Protein AF-A0A9D1I629-F1 (afdb_monomer)

Mean predicted aligned error: 5.22 Å

Solvent-accessible surface area (backbone atoms only — not comparable to full-atom values): 6089 Å² total; per-residue (Å²): 49,34,41,31,31,28,88,88,69,49,75,45,79,46,77,69,45,29,63,44,101,93,32,84,40,78,55,72,66,55,52,50,51,52,40,50,75,73,45,35,76,47,73,48,82,52,70,42,62,41,61,38,74,47,74,47,74,46,96,89,40,104,57,72,39,71,78,50,62,51,57,35,96,88,50,72,58,91,70,95,77,84,87,87,86,75,56,74,83,66,54,61,70,79,79,114

Secondary structure (DSSP, 8-state):
-EEEEETTS-EEEE----SBTTB----HHHHHHHHHHTTEEEEEE---GGG---EE--SS-SSPEE-SPP--TT-PPPPS-------HHHHGGG--

pLDDT: mean 88.45, std 12.34, range [40.62, 98.62]

Foldseek 3Di:
DKWFAAPVGDIDDDFDADPDPVHNHDDVVRVVVVCVVVHGPDMDDDDDALQRWDWDDDPVDPDIDTPYDGRDPVHHDDDPDDDDDDDPVVVVVVVD

Organism: NCBI:txid2840963

InterPro domains:
  IPR018711 Phosphodiester glycosidase [PF09992] (1-85)

Sequence (96 aa):
TAIGQRADGAFLILTIDGRQPSSMGATYEDLIEIMMNYGAVNAANLDGGSSTYMVQNSETENNPQIITQCASLYGPRKMATSILVGRVDQINTQYE

Radius of gyration: 14.94 Å; Cα contacts (8 Å, |Δi|>4): 136; chains: 1; bounding box: 32×34×34 Å

Structure (mmCIF, N/CA/C/O backbone):
data_AF-A0A9D1I629-F1
#
_entry.id   AF-A0A9D1I629-F1
#
loop_
_atom_site.group_PDB
_atom_site.id
_atom_site.type_symbol
_atom_site.label_atom_id
_atom_site.label_alt_id
_atom_site.label_comp_id
_atom_site.label_asym_id
_atom_site.label_entity_id
_atom_site.label_seq_id
_atom_site.pdbx_PDB_ins_code
_atom_site.Cartn_x
_atom_site.Cartn_y
_atom_site.Cartn_z
_atom_site.occupancy
_atom_site.B_iso_or_equiv
_atom_site.auth_seq_id
_atom_site.auth_comp_id
_atom_site.auth_asym_id
_atom_site.auth_atom_id
_atom_site.pdbx_PDB_model_num
ATOM 1 N N . THR A 1 1 ? -0.560 3.290 -5.837 1.00 95.44 1 THR A N 1
ATOM 2 C CA . THR A 1 1 ? -1.035 3.235 -4.440 1.00 95.44 1 THR A CA 1
ATOM 3 C C . THR A 1 1 ? -2.528 3.011 -4.422 1.00 95.44 1 THR A C 1
ATOM 5 O O . THR A 1 1 ? -3.195 3.519 -5.311 1.00 95.44 1 THR A O 1
ATOM 8 N N . ALA A 1 2 ? -3.068 2.304 -3.436 1.00 97.69 2 ALA A N 1
ATOM 9 C CA . ALA A 1 2 ? -4.509 2.135 -3.265 1.00 97.69 2 ALA A CA 1
ATOM 10 C C . ALA A 1 2 ? -4.906 2.185 -1.784 1.00 97.69 2 ALA A C 1
ATOM 12 O O . ALA A 1 2 ? -4.091 1.907 -0.903 1.00 97.69 2 ALA A O 1
ATOM 13 N N . ILE A 1 3 ? -6.162 2.544 -1.532 1.00 98.38 3 ILE A N 1
ATOM 14 C CA . ILE A 1 3 ? -6.790 2.530 -0.209 1.00 98.38 3 ILE A CA 1
ATOM 15 C C . ILE A 1 3 ? -8.050 1.669 -0.261 1.00 98.38 3 ILE A C 1
ATOM 17 O O . ILE A 1 3 ? -8.777 1.692 -1.253 1.00 98.38 3 ILE A O 1
ATOM 21 N N . GLY A 1 4 ? -8.310 0.912 0.798 1.00 98.25 4 GLY A N 1
ATOM 22 C CA . GLY A 1 4 ? -9.514 0.103 0.943 1.00 98.25 4 GLY A CA 1
ATOM 23 C C . GLY A 1 4 ? -10.041 0.094 2.368 1.00 98.25 4 GLY A C 1
ATOM 24 O O . GLY A 1 4 ? -9.372 0.546 3.296 1.00 98.25 4 GLY A O 1
ATOM 25 N N . GLN A 1 5 ? -11.252 -0.426 2.537 1.00 98.62 5 GLN A N 1
ATOM 26 C CA . GLN A 1 5 ? -11.876 -0.624 3.840 1.00 98.62 5 GLN A CA 1
ATOM 27 C C . GLN A 1 5 ? -12.487 -2.020 3.915 1.00 98.62 5 GLN A C 1
ATOM 29 O O . GLN A 1 5 ? -13.176 -2.449 2.988 1.00 98.62 5 GLN A O 1
ATOM 34 N N . ARG A 1 6 ? -12.235 -2.721 5.019 1.00 98.62 6 ARG A N 1
ATOM 35 C CA . ARG A 1 6 ? -12.835 -4.018 5.352 1.00 98.62 6 ARG A CA 1
ATOM 36 C C . ARG A 1 6 ? -14.182 -3.831 6.053 1.00 98.62 6 ARG A C 1
ATOM 38 O O . ARG A 1 6 ? -14.468 -2.774 6.608 1.00 98.62 6 ARG A O 1
ATOM 45 N N . ALA A 1 7 ? -15.003 -4.882 6.067 1.00 98.50 7 ALA A N 1
ATOM 46 C CA . ALA A 1 7 ? -16.318 -4.861 6.720 1.00 98.50 7 ALA A CA 1
ATOM 47 C C . ALA A 1 7 ? -16.256 -4.605 8.241 1.00 98.50 7 ALA A C 1
ATOM 49 O O . ALA A 1 7 ? -17.207 -4.081 8.811 1.00 98.50 7 ALA A O 1
ATOM 50 N N . ASP A 1 8 ? -15.138 -4.947 8.892 1.00 98.19 8 ASP A N 1
ATOM 51 C CA . ASP A 1 8 ? -14.887 -4.676 10.315 1.00 98.19 8 ASP A CA 1
ATOM 52 C C . ASP A 1 8 ? -14.435 -3.228 10.592 1.00 98.19 8 ASP A C 1
ATOM 54 O O . ASP A 1 8 ? -14.151 -2.872 11.733 1.00 98.19 8 ASP A O 1
ATOM 58 N N . GLY A 1 9 ? -14.376 -2.387 9.555 1.00 97.25 9 GLY A N 1
ATOM 59 C CA . GLY A 1 9 ? -13.988 -0.983 9.640 1.00 97.25 9 GLY A CA 1
ATOM 60 C C . GLY A 1 9 ? -12.488 -0.729 9.487 1.00 97.25 9 GLY A C 1
ATOM 61 O O . GLY A 1 9 ? -12.096 0.436 9.399 1.00 97.25 9 GLY A 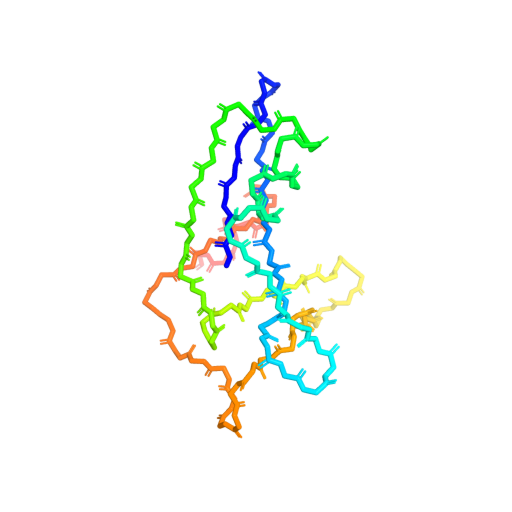O 1
ATOM 62 N N . ALA A 1 10 ? -11.648 -1.770 9.406 1.00 97.50 10 ALA A N 1
ATOM 63 C CA . ALA A 1 10 ? -10.212 -1.600 9.211 1.00 97.50 10 ALA A CA 1
ATOM 64 C C . ALA A 1 10 ? -9.899 -0.984 7.838 1.00 97.50 10 ALA A C 1
ATOM 66 O O . ALA A 1 10 ? -10.448 -1.398 6.814 1.00 97.50 10 ALA A O 1
ATOM 67 N N . PHE A 1 11 ? -8.974 -0.025 7.812 1.00 97.56 11 PHE A N 1
ATOM 68 C CA . PHE A 1 11 ? -8.435 0.525 6.572 1.00 97.56 11 PHE A CA 1
ATOM 69 C C . PHE A 1 11 ? -7.267 -0.320 6.064 1.00 97.56 11 PHE A C 1
ATOM 71 O O . PHE A 1 11 ? -6.420 -0.771 6.832 1.00 97.56 11 PHE A O 1
ATOM 78 N N . LEU A 1 12 ? -7.211 -0.487 4.748 1.00 98.06 12 LEU A N 1
ATOM 79 C CA . LEU A 1 12 ? -6.102 -1.081 4.017 1.00 98.06 12 LEU A CA 1
ATOM 80 C C . LEU A 1 12 ? -5.396 0.030 3.242 1.00 98.06 12 LEU A C 1
ATOM 82 O O . LEU A 1 12 ? -6.046 0.784 2.519 1.00 98.06 12 LEU A O 1
ATOM 86 N N . ILE A 1 13 ? -4.074 0.121 3.366 1.00 97.31 13 ILE A N 1
ATOM 87 C CA . ILE A 1 13 ? -3.240 1.002 2.542 1.00 97.31 13 ILE A CA 1
ATOM 88 C C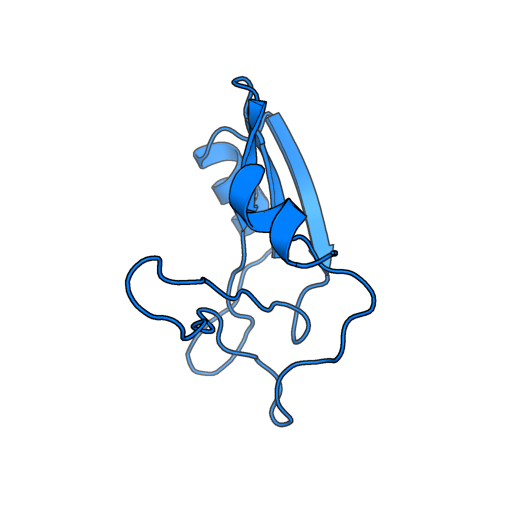 . ILE A 1 13 ? -2.235 0.121 1.812 1.00 97.31 13 ILE A C 1
ATOM 90 O O . ILE A 1 13 ? -1.479 -0.615 2.440 1.00 97.31 13 ILE A O 1
ATOM 94 N N . LEU A 1 14 ? -2.237 0.203 0.484 1.00 96.69 14 LEU A N 1
ATOM 95 C CA . LEU A 1 14 ? -1.402 -0.613 -0.388 1.00 96.69 14 LEU A CA 1
ATOM 96 C C . LEU A 1 14 ? -0.484 0.270 -1.231 1.00 96.69 14 LEU A C 1
ATOM 98 O O . LEU A 1 14 ? -0.934 1.125 -2.002 1.00 96.69 14 LEU A O 1
ATOM 102 N N . THR A 1 15 ? 0.812 -0.004 -1.151 1.00 95.75 15 THR A N 1
ATOM 103 C CA . THR A 1 15 ? 1.829 0.519 -2.065 1.00 95.75 15 THR A CA 1
ATOM 104 C C . THR A 1 15 ? 2.572 -0.639 -2.699 1.00 95.75 15 THR A C 1
ATOM 106 O O . THR A 1 15 ? 2.960 -1.575 -2.011 1.00 95.75 15 THR A O 1
ATOM 109 N N . ILE A 1 16 ? 2.766 -0.560 -4.011 1.00 95.12 16 ILE A N 1
ATOM 110 C CA . ILE A 1 16 ? 3.558 -1.514 -4.782 1.00 95.12 16 ILE A CA 1
ATOM 111 C C . ILE A 1 16 ? 4.593 -0.690 -5.533 1.00 95.12 16 ILE A C 1
ATOM 113 O O . ILE A 1 16 ? 4.227 0.288 -6.196 1.00 95.12 16 ILE A O 1
ATOM 117 N N . ASP A 1 17 ? 5.864 -1.065 -5.408 1.00 94.25 17 ASP A N 1
ATOM 118 C CA . ASP A 1 17 ? 6.945 -0.410 -6.136 1.00 94.25 17 ASP A CA 1
ATOM 119 C C . ASP A 1 17 ? 6.686 -0.503 -7.637 1.00 94.25 17 ASP A C 1
ATOM 121 O O . ASP A 1 17 ? 6.376 -1.571 -8.167 1.00 94.25 17 ASP A O 1
ATOM 125 N N . GLY A 1 18 ? 6.783 0.638 -8.319 1.00 89.69 18 GLY A N 1
ATOM 126 C CA . GLY A 1 18 ? 6.492 0.739 -9.744 1.00 89.69 18 GLY A CA 1
ATOM 127 C C . GLY A 1 18 ? 7.473 -0.047 -10.613 1.00 89.69 18 GLY A C 1
ATOM 128 O O . GLY A 1 18 ? 8.475 -0.580 -10.147 1.00 89.69 18 GLY A O 1
ATOM 129 N N . ARG A 1 19 ? 7.194 -0.087 -11.919 1.00 89.31 19 ARG A N 1
ATOM 130 C CA . ARG A 1 19 ? 8.039 -0.793 -12.885 1.00 89.31 19 ARG A CA 1
ATOM 131 C C . ARG A 1 19 ? 9.451 -0.195 -12.941 1.00 89.31 19 ARG A C 1
ATOM 133 O O . ARG A 1 19 ? 9.628 0.925 -13.415 1.00 89.31 19 ARG A O 1
ATOM 140 N N . GLN A 1 20 ? 10.431 -0.973 -12.501 1.00 88.31 20 GLN A N 1
ATOM 141 C CA . GLN A 1 20 ? 11.859 -0.651 -12.425 1.00 88.31 20 GLN A CA 1
ATOM 142 C C . GLN A 1 20 ? 12.672 -1.966 -12.401 1.00 88.31 20 GLN A C 1
ATOM 144 O O . GLN A 1 20 ? 12.080 -3.033 -12.288 1.00 88.31 20 GLN A O 1
ATOM 149 N N . PRO A 1 21 ? 14.013 -1.967 -12.489 1.00 89.06 21 PRO A N 1
ATOM 150 C CA . PRO A 1 21 ? 14.779 -3.220 -12.558 1.00 89.06 21 PRO A CA 1
ATOM 151 C C . PRO A 1 21 ? 14.519 -4.215 -11.411 1.00 89.06 21 PRO A C 1
ATOM 153 O O . PRO A 1 21 ? 14.628 -5.419 -11.616 1.00 89.06 21 PRO A O 1
ATOM 156 N N . SER A 1 22 ? 14.165 -3.721 -10.221 1.00 88.75 22 SER A N 1
ATOM 157 C CA . SER A 1 22 ? 13.847 -4.529 -9.037 1.00 88.75 22 SER A CA 1
ATOM 158 C C . SER A 1 22 ? 12.357 -4.866 -8.866 1.00 88.75 22 SER A C 1
ATOM 160 O O . SER A 1 22 ? 12.034 -5.656 -7.985 1.00 88.75 22 SER A O 1
ATOM 162 N N . SER A 1 23 ? 11.446 -4.297 -9.670 1.00 91.06 23 SER A N 1
ATOM 163 C CA . SER A 1 23 ? 9.996 -4.530 -9.554 1.00 91.06 23 SER A CA 1
ATOM 164 C C . SER A 1 23 ? 9.285 -4.459 -10.905 1.00 91.06 23 SER A C 1
ATOM 166 O O . SER A 1 23 ? 9.488 -3.538 -11.692 1.00 91.06 23 SER A O 1
ATOM 168 N N . MET A 1 24 ? 8.365 -5.388 -11.163 1.00 92.56 24 MET A N 1
ATOM 169 C CA . MET A 1 24 ? 7.522 -5.350 -12.365 1.00 92.56 24 MET A CA 1
ATOM 170 C C . MET A 1 24 ? 6.373 -4.334 -12.268 1.00 92.56 24 MET A C 1
ATOM 172 O O . MET A 1 24 ? 5.755 -4.008 -13.285 1.00 92.56 24 MET A O 1
ATOM 176 N N . GLY A 1 25 ? 6.120 -3.787 -11.077 1.00 92.75 25 GLY A N 1
ATOM 177 C CA . GLY A 1 25 ? 4.897 -3.054 -10.783 1.00 92.75 25 GLY A CA 1
ATOM 178 C C . GLY A 1 25 ? 3.695 -3.984 -10.642 1.00 92.75 25 GLY A C 1
ATOM 179 O O . GLY A 1 25 ? 3.841 -5.190 -10.463 1.00 92.75 25 GLY A O 1
ATOM 180 N N . ALA A 1 26 ? 2.506 -3.399 -10.728 1.00 94.62 26 ALA A N 1
ATOM 181 C CA . ALA A 1 26 ? 1.241 -4.115 -10.685 1.00 94.62 26 ALA A CA 1
ATOM 182 C C . ALA A 1 26 ? 0.236 -3.477 -11.646 1.00 94.62 26 ALA A C 1
ATOM 184 O O . ALA A 1 26 ? 0.246 -2.260 -11.872 1.00 94.62 26 ALA A O 1
ATOM 185 N N . THR A 1 27 ? -0.620 -4.312 -12.218 1.00 94.56 27 THR A N 1
ATOM 186 C CA . THR A 1 27 ? -1.791 -3.916 -12.997 1.00 94.56 27 THR A CA 1
ATOM 187 C C . THR A 1 27 ? -2.964 -3.589 -12.073 1.00 94.56 27 THR A C 1
ATOM 189 O O . THR A 1 27 ? -2.941 -3.883 -10.880 1.00 94.56 27 THR A O 1
ATOM 192 N N . TYR A 1 28 ? -4.029 -2.989 -12.613 1.00 94.44 28 TYR A N 1
ATOM 193 C CA . TYR A 1 28 ? -5.245 -2.779 -11.822 1.00 94.44 28 TYR A CA 1
ATOM 194 C C . TYR A 1 28 ? -5.912 -4.088 -11.390 1.00 94.44 28 TYR A C 1
ATOM 196 O O . TYR A 1 28 ? -6.524 -4.112 -10.328 1.00 94.44 28 TYR A O 1
ATOM 204 N N . GLU A 1 29 ? -5.772 -5.159 -12.173 1.00 96.94 29 GLU A N 1
ATOM 205 C CA . GLU A 1 29 ? -6.301 -6.479 -11.823 1.00 96.94 29 GLU A CA 1
ATOM 206 C C . GLU A 1 29 ? -5.593 -7.040 -10.585 1.00 96.94 29 GLU A C 1
ATOM 208 O O . GLU A 1 29 ? -6.269 -7.410 -9.628 1.00 96.94 29 GLU A O 1
ATOM 213 N N . ASP A 1 30 ? -4.259 -6.942 -10.530 1.00 96.44 30 ASP A N 1
ATOM 214 C CA . ASP A 1 30 ? -3.473 -7.332 -9.350 1.00 96.44 30 ASP A CA 1
ATOM 215 C C . ASP A 1 30 ? -3.906 -6.545 -8.098 1.00 96.44 30 ASP A C 1
ATOM 217 O O . ASP A 1 30 ? -4.064 -7.102 -7.013 1.00 96.44 30 ASP A O 1
ATOM 221 N N . LEU A 1 31 ? -4.131 -5.229 -8.236 1.00 96.00 31 LEU A N 1
ATOM 222 C CA . LEU A 1 31 ? -4.593 -4.377 -7.132 1.00 96.00 31 LEU A CA 1
ATOM 223 C C . LEU A 1 31 ? -5.975 -4.804 -6.623 1.00 96.00 31 LEU A C 1
ATOM 225 O O . LEU A 1 31 ? -6.200 -4.824 -5.411 1.00 96.00 31 LEU A O 1
ATOM 229 N N . ILE A 1 32 ? -6.898 -5.107 -7.539 1.00 97.19 32 ILE A N 1
ATOM 230 C CA . ILE A 1 32 ? -8.252 -5.562 -7.213 1.00 97.19 32 ILE A CA 1
ATOM 231 C C . ILE A 1 32 ? -8.182 -6.909 -6.493 1.00 97.19 32 ILE A C 1
ATOM 233 O O . ILE A 1 32 ? -8.784 -7.053 -5.429 1.00 97.19 32 ILE A O 1
ATOM 237 N N . GLU A 1 33 ? -7.413 -7.862 -7.020 1.00 98.19 33 GLU A N 1
ATOM 238 C CA . GLU A 1 33 ? -7.240 -9.185 -6.421 1.00 98.19 33 GLU A CA 1
ATOM 239 C C . GLU A 1 33 ? -6.650 -9.094 -5.010 1.00 98.19 33 GLU A C 1
ATOM 241 O O . GLU A 1 33 ? -7.216 -9.656 -4.073 1.00 98.19 33 GLU A O 1
ATOM 246 N N . ILE A 1 34 ? -5.574 -8.321 -4.819 1.00 98.12 34 ILE A N 1
ATOM 247 C CA . ILE A 1 34 ? -4.975 -8.107 -3.495 1.00 98.12 34 ILE A CA 1
ATOM 248 C C . ILE A 1 34 ? -6.008 -7.501 -2.540 1.00 98.12 34 ILE A C 1
ATOM 250 O O . ILE A 1 34 ? -6.222 -8.029 -1.452 1.00 98.12 34 ILE A O 1
ATOM 254 N N . MET A 1 35 ? -6.693 -6.424 -2.929 1.00 98.38 35 MET A N 1
ATOM 255 C CA . MET A 1 35 ? -7.679 -5.784 -2.052 1.00 98.38 35 MET A CA 1
ATOM 256 C C . MET A 1 35 ? -8.812 -6.742 -1.657 1.00 98.38 35 MET A C 1
ATOM 258 O O . MET A 1 35 ? -9.169 -6.802 -0.479 1.00 98.38 35 MET A O 1
ATOM 262 N N . MET A 1 36 ? -9.337 -7.530 -2.601 1.00 98.12 36 MET A N 1
ATOM 263 C CA . MET A 1 36 ? -10.360 -8.543 -2.316 1.00 98.12 36 MET A CA 1
ATOM 264 C C . MET A 1 36 ? -9.834 -9.649 -1.395 1.00 98.12 36 MET A C 1
ATOM 266 O O . MET A 1 36 ? -10.514 -10.008 -0.435 1.00 98.12 36 MET A O 1
ATOM 270 N N . ASN A 1 37 ? -8.612 -10.138 -1.624 1.00 98.50 37 ASN A N 1
ATOM 271 C CA . ASN A 1 37 ? -7.985 -11.178 -0.802 1.00 98.50 37 ASN A CA 1
ATOM 272 C C . ASN A 1 37 ? -7.767 -10.726 0.651 1.00 98.50 37 ASN A C 1
ATOM 274 O O . ASN A 1 37 ? -7.877 -11.534 1.572 1.00 98.50 37 ASN A O 1
ATOM 278 N N . TYR A 1 38 ? -7.525 -9.431 0.876 1.00 98.31 38 TYR A N 1
ATOM 279 C CA . TYR A 1 38 ? -7.455 -8.833 2.215 1.00 98.31 38 TYR A CA 1
ATOM 280 C C . TYR A 1 38 ? -8.828 -8.382 2.760 1.00 98.31 38 TYR A C 1
ATOM 282 O O . TYR A 1 38 ? -8.911 -7.805 3.846 1.00 98.31 38 TYR A O 1
ATOM 290 N N . GLY A 1 39 ? -9.923 -8.682 2.055 1.00 98.44 39 GLY A N 1
ATOM 291 C CA . GLY A 1 39 ? -11.297 -8.483 2.521 1.00 98.44 39 GLY A CA 1
ATOM 292 C C . GLY A 1 39 ? -11.835 -7.061 2.362 1.00 98.44 39 GLY A C 1
ATOM 293 O O . GLY A 1 39 ? -12.742 -6.675 3.106 1.00 98.44 39 GLY A O 1
ATOM 294 N N . ALA A 1 40 ? -11.278 -6.265 1.445 1.00 98.56 40 ALA A N 1
ATOM 295 C CA . ALA A 1 40 ? -11.821 -4.951 1.126 1.00 98.56 40 ALA A CA 1
ATOM 296 C C . ALA A 1 40 ? -13.255 -5.084 0.591 1.00 98.56 40 ALA A C 1
ATOM 298 O O . ALA A 1 40 ? -13.499 -5.794 -0.382 1.00 98.56 40 ALA A O 1
ATOM 299 N N . VAL A 1 41 ? -14.196 -4.365 1.203 1.00 98.38 41 VAL A N 1
ATOM 300 C CA . VAL A 1 41 ? -15.566 -4.213 0.687 1.00 98.38 41 VAL A CA 1
ATOM 301 C C . VAL A 1 41 ? -15.710 -2.969 -0.186 1.00 98.38 41 VAL A C 1
ATOM 303 O O . VAL A 1 41 ? -16.566 -2.926 -1.059 1.00 98.38 41 VAL A O 1
ATOM 306 N N . ASN A 1 42 ? -14.840 -1.978 0.026 1.00 97.38 42 ASN A N 1
ATOM 307 C CA . ASN A 1 42 ? -14.673 -0.799 -0.816 1.00 97.38 42 ASN A CA 1
ATOM 308 C C . ASN A 1 42 ? -13.177 -0.565 -1.037 1.00 97.38 42 ASN A C 1
ATOM 310 O O . ASN A 1 42 ? -12.389 -0.725 -0.101 1.00 97.38 42 ASN A O 1
ATOM 314 N N . ALA A 1 43 ? -12.785 -0.143 -2.238 1.00 97.88 43 ALA A N 1
ATOM 315 C CA . ALA A 1 43 ? -11.413 0.251 -2.538 1.00 97.88 43 ALA A CA 1
ATOM 316 C C . ALA A 1 43 ? -11.363 1.338 -3.617 1.00 97.88 43 ALA A C 1
ATOM 318 O O . ALA A 1 43 ? -12.235 1.415 -4.482 1.00 97.88 43 ALA A O 1
ATOM 319 N N . ALA A 1 44 ? -10.326 2.169 -3.568 1.00 97.69 44 ALA A N 1
ATOM 320 C CA . ALA A 1 44 ? -10.046 3.199 -4.555 1.00 97.69 44 ALA A CA 1
ATOM 321 C C . ALA A 1 44 ? -8.548 3.243 -4.875 1.00 97.69 44 ALA A C 1
ATOM 323 O O . ALA A 1 44 ? -7.690 3.129 -3.993 1.00 97.69 44 ALA A O 1
ATOM 324 N N . ASN A 1 45 ? -8.235 3.446 -6.153 1.00 96.62 45 ASN A N 1
ATOM 325 C CA . ASN A 1 45 ? -6.873 3.723 -6.581 1.00 96.62 45 ASN A CA 1
ATOM 326 C C . ASN A 1 45 ? -6.496 5.177 -6.246 1.00 96.62 45 ASN A C 1
ATOM 328 O O . ASN A 1 45 ? -7.297 6.093 -6.426 1.00 96.62 45 ASN A O 1
ATOM 332 N N . LEU A 1 46 ? -5.261 5.377 -5.794 1.00 95.62 46 LEU A N 1
ATOM 333 C CA . LEU A 1 46 ? -4.650 6.680 -5.534 1.00 95.62 46 LEU A CA 1
ATOM 334 C C . LEU A 1 46 ? -3.539 6.953 -6.561 1.00 95.62 46 LEU A C 1
ATOM 336 O O . LEU A 1 46 ? -3.267 6.128 -7.439 1.00 95.62 46 LEU A O 1
ATOM 340 N N . ASP A 1 47 ? -2.882 8.110 -6.453 1.00 93.81 47 ASP A N 1
ATOM 341 C CA . ASP A 1 47 ? -1.766 8.443 -7.342 1.00 93.81 47 ASP A CA 1
ATOM 342 C C . ASP A 1 47 ? -0.651 7.377 -7.277 1.00 93.81 47 ASP A C 1
ATOM 344 O O . ASP A 1 47 ? -0.357 6.778 -6.234 1.00 93.81 47 ASP A O 1
ATOM 348 N N . GLY A 1 48 ? -0.074 7.093 -8.441 1.00 91.88 48 GLY A N 1
ATOM 349 C CA . GLY A 1 48 ? 0.834 5.981 -8.689 1.00 91.88 48 GLY A CA 1
ATOM 350 C C . GLY A 1 48 ? 2.196 6.429 -9.217 1.00 91.88 48 GLY A C 1
ATOM 351 O O . GLY A 1 48 ? 2.619 7.576 -9.061 1.00 91.88 48 GLY A O 1
ATOM 352 N N . GLY A 1 49 ? 2.911 5.495 -9.847 1.00 89.81 49 GLY A N 1
ATOM 353 C CA . GLY A 1 49 ? 4.226 5.757 -10.433 1.00 89.81 49 GLY A CA 1
ATOM 354 C C . GLY A 1 49 ? 5.206 6.336 -9.412 1.00 89.81 49 GLY A C 1
ATOM 355 O O . GLY A 1 49 ? 5.229 5.924 -8.255 1.00 89.81 49 GLY A O 1
ATOM 356 N N . SER A 1 50 ? 5.974 7.350 -9.810 1.00 89.31 50 SER A N 1
ATOM 357 C CA . SER A 1 50 ? 6.946 8.020 -8.93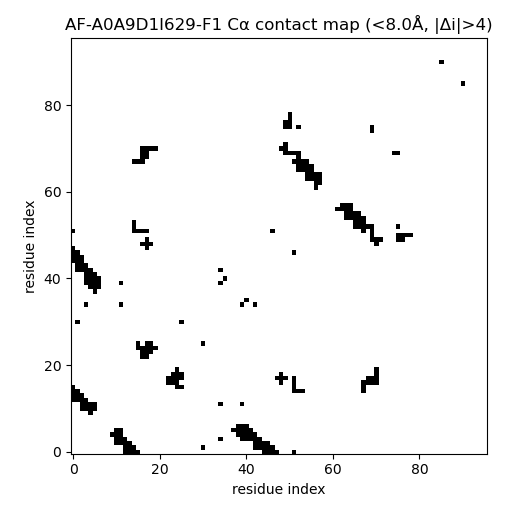4 1.00 89.31 50 SER A CA 1
ATOM 358 C C . SER A 1 50 ? 6.328 8.863 -7.806 1.00 89.31 50 SER A C 1
ATOM 360 O O . SER A 1 50 ? 7.073 9.477 -7.044 1.00 89.31 50 SER A O 1
ATOM 362 N N . SER A 1 51 ? 4.993 8.918 -7.686 1.00 92.19 51 SER A N 1
ATOM 363 C CA . SER A 1 51 ? 4.309 9.463 -6.495 1.00 92.19 51 SER A CA 1
ATOM 364 C C . SER A 1 51 ? 4.105 8.428 -5.397 1.00 92.19 51 SER A C 1
ATOM 366 O O . SER A 1 51 ? 3.789 8.799 -4.271 1.00 92.19 51 SER A O 1
ATOM 368 N N . THR A 1 52 ? 4.231 7.133 -5.708 1.00 93.69 52 THR A N 1
ATOM 369 C CA . THR A 1 52 ? 4.095 6.088 -4.690 1.00 93.69 52 THR A CA 1
ATOM 370 C C . THR A 1 52 ? 5.264 6.193 -3.724 1.00 93.69 52 THR A C 1
ATOM 372 O O . THR A 1 52 ? 6.420 6.062 -4.126 1.00 93.69 52 THR A O 1
ATOM 375 N N . TYR A 1 53 ? 4.947 6.481 -2.465 1.00 92.75 53 TYR A N 1
ATOM 376 C CA . TYR A 1 53 ? 5.932 6.697 -1.421 1.00 92.75 53 TYR A CA 1
ATOM 377 C C . TYR A 1 53 ? 5.329 6.345 -0.061 1.00 92.75 53 TYR A C 1
ATOM 379 O O . TYR A 1 53 ? 4.310 6.923 0.321 1.00 92.75 53 TYR A O 1
ATOM 387 N N . MET A 1 54 ? 5.935 5.398 0.656 1.00 94.38 54 MET A N 1
ATOM 388 C CA . MET A 1 54 ? 5.516 5.017 2.005 1.00 94.38 54 MET A CA 1
ATOM 389 C C . MET A 1 54 ? 6.688 5.127 2.971 1.00 94.38 54 MET A C 1
ATOM 391 O O . MET A 1 54 ? 7.793 4.648 2.704 1.00 94.38 54 MET A O 1
ATOM 395 N N . VAL A 1 55 ? 6.414 5.768 4.102 1.00 92.31 55 VAL A N 1
ATOM 396 C CA . VAL A 1 55 ? 7.359 5.969 5.194 1.00 92.31 55 VAL A CA 1
ATOM 397 C C . VAL A 1 55 ? 6.773 5.323 6.436 1.00 92.31 55 VAL A C 1
ATOM 399 O O . VAL A 1 55 ? 5.631 5.600 6.799 1.00 92.31 55 VAL A O 1
ATOM 402 N N . GLN A 1 56 ? 7.557 4.469 7.077 1.00 89.38 56 GLN A N 1
ATOM 403 C CA . GLN A 1 56 ? 7.213 3.829 8.332 1.00 89.38 56 GLN A CA 1
ATOM 404 C C . GLN A 1 56 ? 8.062 4.436 9.443 1.00 89.38 56 GLN A C 1
ATOM 406 O O . GLN A 1 56 ? 9.290 4.469 9.353 1.00 89.38 56 GLN A O 1
ATOM 411 N N . ASN A 1 57 ? 7.407 4.918 10.496 1.00 83.69 57 ASN A N 1
ATOM 412 C CA . ASN A 1 57 ? 8.113 5.282 11.714 1.00 83.69 57 ASN A CA 1
ATOM 413 C C . ASN A 1 57 ? 8.301 4.029 12.574 1.00 83.69 57 ASN A C 1
ATOM 415 O O . ASN A 1 57 ? 7.362 3.246 12.734 1.00 83.69 57 ASN A O 1
ATOM 419 N N . SER A 1 58 ? 9.503 3.838 13.105 1.00 74.12 58 SER A N 1
ATOM 420 C CA . SER A 1 58 ? 9.761 2.787 14.084 1.00 74.12 58 SER A CA 1
ATOM 421 C C . SER A 1 58 ? 9.455 3.331 15.474 1.00 74.12 58 SER A C 1
ATOM 423 O O . SER A 1 58 ? 9.822 4.455 15.796 1.00 74.12 58 SER A O 1
ATOM 425 N N . GLU A 1 59 ? 8.798 2.543 16.324 1.00 68.19 59 GLU A N 1
ATOM 426 C CA . GLU A 1 59 ? 8.598 2.938 17.725 1.00 68.19 59 GLU A CA 1
ATOM 427 C C . GLU A 1 59 ? 9.918 2.965 18.509 1.00 68.19 59 GLU A C 1
ATOM 429 O O . GLU A 1 59 ? 10.041 3.685 19.497 1.00 68.19 59 GLU A O 1
ATOM 434 N N . THR A 1 60 ? 10.910 2.182 18.074 1.00 66.56 60 THR A N 1
ATOM 435 C CA . THR A 1 60 ? 12.191 2.023 18.773 1.00 66.56 60 THR A CA 1
ATOM 436 C C . THR A 1 60 ? 13.287 2.929 18.231 1.00 66.56 60 THR A C 1
ATOM 438 O O . THR A 1 60 ? 14.284 3.157 18.913 1.00 66.56 60 THR A O 1
ATOM 441 N N . GLU A 1 61 ? 13.128 3.443 17.013 1.00 61.94 61 GLU A N 1
ATOM 442 C CA . GLU A 1 61 ? 14.121 4.285 16.355 1.00 61.94 61 GLU A CA 1
ATOM 443 C C . GLU A 1 61 ? 13.474 5.619 15.992 1.00 61.94 61 GLU A C 1
ATOM 445 O O . GLU A 1 61 ? 12.525 5.656 15.217 1.00 61.94 61 GLU A O 1
ATOM 450 N N . ASN A 1 62 ? 14.022 6.731 16.493 1.00 68.88 62 ASN A N 1
ATOM 451 C CA . ASN A 1 62 ? 13.606 8.096 16.131 1.00 68.88 62 ASN A CA 1
ATOM 452 C C . ASN A 1 62 ? 13.996 8.466 14.681 1.00 68.88 62 ASN A C 1
ATOM 454 O O . ASN A 1 62 ? 14.395 9.598 14.406 1.00 68.88 62 ASN A O 1
ATOM 458 N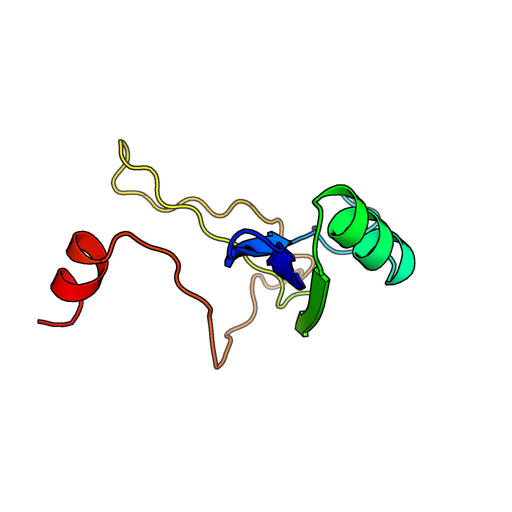 N . ASN A 1 63 ? 13.956 7.506 13.756 1.00 78.50 63 ASN A N 1
ATOM 459 C CA . ASN A 1 63 ? 14.378 7.671 12.378 1.00 78.50 63 ASN A CA 1
ATOM 460 C C . ASN A 1 63 ? 13.367 7.019 11.418 1.00 78.50 63 ASN A C 1
ATOM 462 O O . ASN A 1 63 ? 13.357 5.789 11.290 1.00 78.50 63 ASN A O 1
ATOM 466 N N . PRO A 1 64 ? 12.531 7.813 10.726 1.00 84.19 64 PRO A N 1
ATOM 467 C CA . PRO A 1 64 ? 11.556 7.284 9.783 1.00 84.19 64 PRO A CA 1
ATOM 468 C C . PRO A 1 64 ? 12.248 6.575 8.613 1.00 84.19 64 PRO A C 1
ATOM 470 O O . PRO A 1 64 ? 13.165 7.116 7.996 1.00 84.19 64 PRO A O 1
ATOM 473 N N . GLN A 1 65 ? 11.774 5.375 8.282 1.00 88.19 65 GLN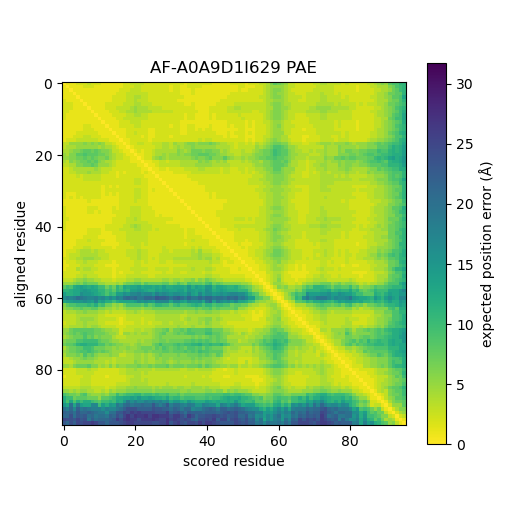 A N 1
ATOM 474 C CA . GLN A 1 65 ? 12.306 4.565 7.190 1.00 88.19 65 GLN A CA 1
ATOM 475 C C . GLN A 1 65 ? 11.389 4.631 5.977 1.00 88.19 65 GLN A C 1
ATOM 477 O O . GLN A 1 65 ? 10.178 4.433 6.072 1.00 88.19 65 GLN A O 1
ATOM 482 N N . ILE A 1 66 ? 11.972 4.888 4.812 1.00 89.81 66 ILE A N 1
ATOM 483 C CA . ILE A 1 66 ? 11.262 4.789 3.539 1.00 89.81 66 ILE A CA 1
ATOM 484 C C . ILE A 1 66 ? 11.247 3.315 3.150 1.00 89.81 66 ILE A C 1
ATOM 486 O O . ILE A 1 66 ? 12.308 2.709 3.013 1.00 89.81 66 ILE A O 1
ATOM 490 N N . ILE A 1 67 ? 10.059 2.747 2.963 1.00 92.31 67 ILE A N 1
ATOM 491 C CA . ILE A 1 67 ? 9.906 1.313 2.669 1.00 92.31 67 ILE A CA 1
ATOM 492 C C . ILE A 1 67 ? 9.617 1.027 1.192 1.00 92.31 67 ILE A C 1
ATOM 494 O O . ILE A 1 67 ? 9.703 -0.115 0.760 1.00 92.31 67 ILE A O 1
ATOM 498 N N . THR A 1 68 ? 9.307 2.060 0.407 1.00 92.56 68 THR A N 1
ATOM 499 C CA . THR A 1 68 ? 9.124 1.970 -1.051 1.00 92.56 68 THR A CA 1
ATOM 500 C C . THR A 1 68 ? 10.372 2.406 -1.800 1.00 92.56 68 THR A C 1
ATOM 502 O O . THR A 1 68 ? 11.009 3.395 -1.424 1.00 92.56 68 THR A O 1
ATOM 505 N N . GLN A 1 69 ? 10.652 1.783 -2.938 1.00 90.81 69 GLN A N 1
ATOM 506 C CA . GLN A 1 69 ? 11.672 2.253 -3.865 1.00 90.81 69 GLN A CA 1
ATOM 507 C C . GLN A 1 69 ? 11.042 3.121 -4.964 1.00 90.81 69 GLN A C 1
ATOM 509 O O . GLN A 1 69 ? 10.192 2.684 -5.738 1.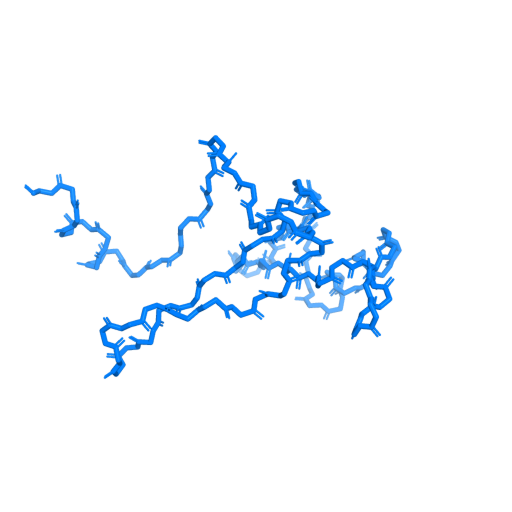00 90.81 69 GLN A O 1
ATOM 514 N N . CYS A 1 70 ? 11.473 4.382 -5.048 1.00 86.81 70 CYS A N 1
ATOM 515 C CA . CYS A 1 70 ? 10.967 5.303 -6.059 1.00 86.81 70 CYS A CA 1
ATOM 516 C C . CYS A 1 70 ? 11.468 4.919 -7.461 1.00 86.81 70 CYS A C 1
ATOM 518 O O . CYS A 1 70 ? 12.672 4.870 -7.700 1.00 86.81 70 CYS A O 1
ATOM 520 N N . ALA A 1 71 ? 10.544 4.770 -8.414 1.00 82.25 71 ALA A N 1
ATOM 521 C CA . ALA A 1 71 ? 10.864 4.477 -9.816 1.00 82.25 71 ALA A CA 1
ATOM 522 C C . ALA A 1 71 ? 11.468 5.669 -10.597 1.00 82.25 71 ALA A C 1
ATOM 524 O O . ALA A 1 71 ? 11.784 5.547 -11.779 1.00 82.25 71 ALA A O 1
ATOM 525 N N . SER A 1 72 ? 11.597 6.845 -9.972 1.00 83.81 72 SER A N 1
ATOM 526 C CA . SER A 1 72 ? 12.185 8.044 -10.583 1.00 83.81 72 SER A CA 1
ATOM 527 C C . SER A 1 72 ? 13.700 8.083 -10.397 1.00 83.81 72 SER A C 1
ATOM 529 O O . SER A 1 72 ? 14.193 7.968 -9.278 1.00 83.81 72 SER A O 1
ATOM 531 N N . LEU A 1 73 ? 14.432 8.381 -11.475 1.00 80.12 73 LEU A N 1
ATOM 532 C CA . LEU A 1 73 ? 15.882 8.618 -11.435 1.00 80.12 73 LEU A CA 1
ATOM 533 C C . LEU A 1 73 ? 16.274 9.882 -10.650 1.00 80.12 73 LEU A C 1
ATOM 535 O O . LEU A 1 73 ? 17.422 10.016 -10.239 1.00 80.12 73 LEU A O 1
ATOM 539 N N . TYR A 1 74 ? 15.332 10.804 -10.437 1.00 82.94 74 TYR A N 1
ATOM 540 C CA . TYR A 1 74 ? 15.564 12.085 -9.759 1.00 82.94 74 TYR A CA 1
ATOM 541 C C . TYR A 1 74 ? 15.110 12.081 -8.293 1.00 82.94 74 TYR A C 1
ATOM 543 O O . TYR A 1 74 ? 15.118 13.124 -7.642 1.00 82.94 74 TYR A O 1
ATOM 551 N N . GLY A 1 75 ? 14.691 10.920 -7.779 1.00 82.38 75 GLY A N 1
ATOM 552 C CA . GLY A 1 75 ? 14.139 10.780 -6.435 1.00 82.38 75 GLY A CA 1
ATOM 553 C C . GLY A 1 75 ? 12.624 11.034 -6.352 1.00 82.38 75 GLY A C 1
ATOM 554 O O . GLY A 1 75 ? 11.956 11.196 -7.384 1.00 82.38 75 GLY A O 1
ATOM 555 N N . PRO A 1 76 ? 12.067 11.014 -5.125 1.00 82.31 76 PRO A N 1
ATOM 556 C CA . PRO A 1 76 ? 10.630 11.097 -4.884 1.00 82.31 76 PRO A CA 1
ATOM 557 C C . PRO A 1 76 ? 10.042 12.456 -5.277 1.00 82.31 76 PRO A C 1
ATOM 559 O O . PRO A 1 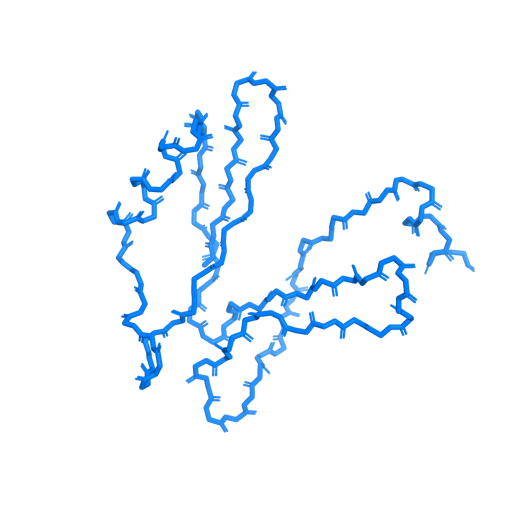76 ? 10.669 13.505 -5.122 1.00 82.31 76 PRO A O 1
ATOM 562 N N . ARG A 1 77 ? 8.803 12.442 -5.782 1.00 87.19 77 ARG A N 1
ATOM 563 C CA . ARG A 1 77 ? 8.092 13.665 -6.178 1.00 87.19 77 ARG A CA 1
ATOM 564 C C . ARG A 1 77 ? 7.533 14.405 -4.961 1.00 87.19 77 ARG A C 1
ATOM 566 O O . ARG A 1 77 ? 7.012 13.791 -4.035 1.00 87.19 77 ARG A O 1
ATOM 573 N N . LYS A 1 78 ? 7.549 15.742 -5.003 1.00 88.56 78 LYS A N 1
ATOM 574 C CA . LYS A 1 78 ? 6.837 16.577 -4.023 1.00 88.56 78 LYS A CA 1
ATOM 575 C C . LYS A 1 78 ? 5.328 16.467 -4.250 1.00 88.56 78 LYS A C 1
ATOM 577 O O . LYS A 1 78 ? 4.852 16.826 -5.325 1.00 88.56 78 LYS A O 1
ATOM 582 N N . MET A 1 79 ? 4.599 15.988 -3.247 1.00 91.50 79 MET A N 1
ATOM 583 C CA . MET A 1 79 ? 3.150 15.767 -3.302 1.00 91.50 79 MET A CA 1
ATOM 584 C C . MET A 1 79 ? 2.374 16.890 -2.615 1.00 91.50 79 MET A C 1
ATOM 586 O O . MET A 1 79 ? 2.888 17.540 -1.707 1.00 91.50 79 MET A O 1
ATOM 590 N N . ALA A 1 80 ? 1.138 17.118 -3.064 1.00 90.44 80 ALA A N 1
ATOM 591 C CA . ALA A 1 80 ? 0.247 18.116 -2.473 1.00 90.44 80 ALA A CA 1
ATOM 592 C C . ALA A 1 80 ? -0.446 17.598 -1.204 1.00 90.44 80 ALA A C 1
ATOM 594 O O . ALA A 1 80 ? -0.583 18.337 -0.234 1.00 90.44 80 ALA A O 1
ATOM 595 N N . THR A 1 81 ? -0.872 16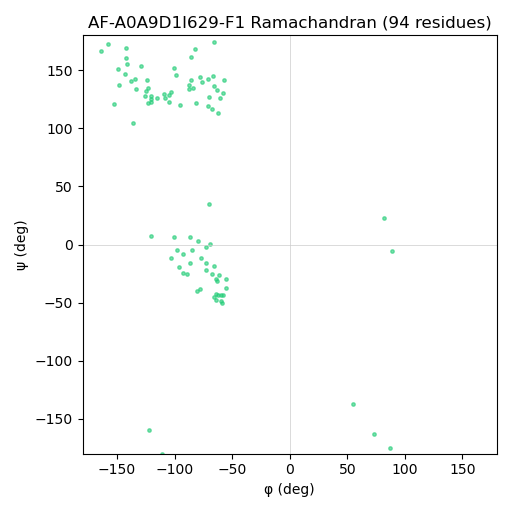.333 -1.211 1.00 95.25 81 THR A N 1
ATOM 596 C CA . THR A 1 81 ? -1.581 15.686 -0.102 1.00 95.25 81 THR A CA 1
ATOM 597 C C . THR A 1 81 ? -0.930 14.355 0.257 1.00 95.25 81 THR A C 1
ATOM 599 O O . THR A 1 81 ? -0.286 13.712 -0.575 1.00 95.25 81 THR A O 1
ATOM 602 N N . SER A 1 82 ? -1.093 13.944 1.513 1.00 93.06 82 SER A N 1
ATOM 603 C CA . SER A 1 82 ? -0.628 12.661 2.039 1.00 93.06 82 SER A CA 1
ATOM 604 C C . SER A 1 82 ? -1.645 12.087 3.026 1.00 93.06 82 SER A C 1
ATOM 606 O O . SER A 1 82 ? -2.503 12.802 3.544 1.00 93.06 82 SER A O 1
ATOM 608 N N . ILE A 1 83 ? -1.553 10.778 3.266 1.00 94.06 83 ILE A N 1
ATOM 609 C CA . ILE A 1 83 ? -2.307 10.084 4.311 1.00 94.06 83 ILE A CA 1
ATOM 610 C C . ILE A 1 83 ? -1.329 9.784 5.445 1.00 94.06 83 ILE A C 1
ATOM 612 O O . ILE A 1 83 ? -0.319 9.119 5.223 1.00 94.06 83 ILE A O 1
ATOM 616 N N . LEU A 1 84 ? -1.634 10.274 6.646 1.00 91.44 84 LEU A N 1
ATOM 617 C CA . LEU A 1 84 ? -0.889 9.980 7.867 1.00 91.44 84 LEU A CA 1
ATOM 618 C C . LEU A 1 84 ? -1.696 9.001 8.719 1.00 91.44 84 LEU A C 1
ATOM 620 O O . LEU A 1 84 ? -2.865 9.248 9.011 1.00 91.44 84 LEU A O 1
ATOM 624 N N . VAL A 1 85 ? -1.056 7.911 9.135 1.00 90.44 85 VAL A N 1
ATOM 625 C CA . VAL A 1 85 ? -1.616 6.951 10.088 1.00 90.44 85 VAL A CA 1
ATOM 626 C C . VAL A 1 85 ? -0.755 6.983 11.339 1.00 90.44 85 VAL A C 1
ATOM 628 O O . VAL A 1 85 ? 0.459 6.822 11.267 1.00 90.44 85 VAL A O 1
ATOM 631 N N . GLY A 1 86 ? -1.385 7.197 12.486 1.00 87.00 86 GLY A N 1
ATOM 632 C CA . GLY A 1 86 ? -0.707 7.255 13.772 1.00 87.00 86 GLY A CA 1
ATOM 633 C C . GLY A 1 86 ? -1.703 7.107 14.911 1.00 87.00 86 GLY A C 1
ATOM 634 O O . GLY A 1 86 ? -2.918 7.194 14.710 1.00 87.00 86 GLY A O 1
ATOM 635 N N . ARG A 1 87 ? -1.189 6.865 16.117 1.00 85.44 87 ARG A N 1
ATOM 636 C CA . ARG A 1 87 ? -2.031 6.845 17.312 1.00 85.44 87 ARG A CA 1
ATOM 637 C C . ARG A 1 87 ? -2.478 8.270 17.635 1.00 85.44 87 ARG A C 1
ATOM 639 O O . ARG A 1 87 ? -1.712 9.218 17.476 1.00 85.44 87 ARG A O 1
ATOM 646 N N . VAL A 1 88 ? -3.718 8.423 18.091 1.00 80.81 88 VAL A N 1
ATOM 647 C CA . VAL A 1 88 ? -4.335 9.739 18.345 1.00 80.81 88 VAL A CA 1
ATOM 648 C C . VAL A 1 88 ? -3.503 10.595 19.309 1.00 80.81 88 VAL A C 1
ATOM 650 O O . VAL A 1 88 ? -3.355 11.796 19.110 1.00 80.81 88 VAL A O 1
ATOM 653 N N . ASP A 1 89 ? -2.904 9.973 20.318 1.00 79.31 89 ASP A 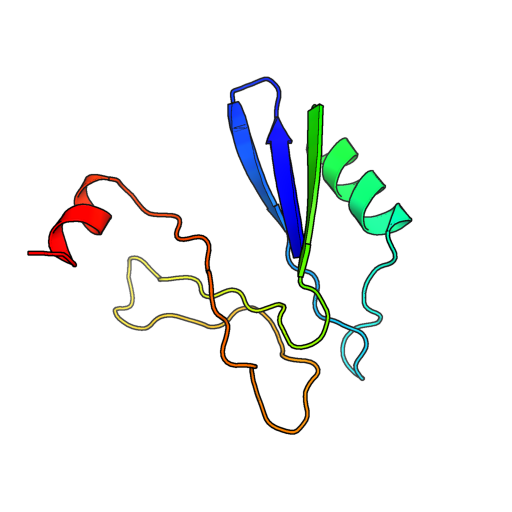N 1
ATOM 654 C CA . ASP A 1 89 ? -2.035 10.619 21.303 1.00 79.31 89 ASP A CA 1
ATOM 655 C C . ASP A 1 89 ? -0.658 11.029 20.752 1.00 79.31 89 ASP A C 1
ATOM 657 O O . ASP A 1 89 ? -0.029 11.938 21.288 1.00 79.31 89 ASP A O 1
ATOM 661 N N . GLN A 1 90 ? -0.197 10.414 19.662 1.00 69.00 90 GLN A N 1
ATOM 662 C CA . GLN A 1 90 ? 1.051 10.785 18.986 1.00 69.00 90 GLN A CA 1
ATOM 663 C C . GLN A 1 90 ? 0.855 11.864 17.914 1.00 69.00 90 GLN A C 1
ATOM 665 O O . GLN A 1 90 ? 1.793 12.591 17.607 1.00 69.00 90 GLN A O 1
ATOM 670 N N . ILE A 1 91 ? -0.343 11.981 17.334 1.00 63.31 91 ILE A N 1
ATOM 671 C CA . ILE A 1 91 ? -0.608 12.950 16.259 1.00 63.31 91 ILE A CA 1
ATOM 672 C C . ILE A 1 91 ? -0.795 14.366 16.822 1.00 63.31 91 ILE A C 1
ATOM 674 O O . ILE A 1 91 ? -0.302 15.329 16.239 1.00 63.31 91 ILE A O 1
ATOM 678 N N . ASN A 1 92 ? -1.459 14.508 17.972 1.00 56.47 92 ASN A N 1
ATOM 679 C CA . ASN A 1 92 ? -1.793 15.826 18.523 1.00 56.47 92 ASN A CA 1
ATOM 680 C C . ASN A 1 92 ? -0.591 16.596 19.095 1.00 56.47 92 ASN A C 1
ATOM 682 O O . ASN A 1 92 ? -0.682 17.803 19.268 1.00 56.47 92 ASN A O 1
ATOM 686 N N . THR A 1 93 ? 0.542 15.938 19.346 1.00 53.78 93 THR A N 1
ATOM 687 C CA . THR A 1 93 ? 1.760 16.581 19.873 1.00 53.78 93 THR A CA 1
ATOM 688 C C . THR A 1 93 ? 2.647 17.215 18.797 1.00 53.78 93 THR A C 1
ATOM 690 O O . THR A 1 93 ? 3.639 17.848 19.134 1.00 53.78 93 THR A O 1
ATOM 693 N N . GLN A 1 94 ? 2.324 17.054 17.508 1.00 49.56 94 GLN A N 1
ATOM 694 C CA . GLN A 1 94 ? 3.076 17.651 16.389 1.00 49.56 94 GLN A CA 1
ATOM 695 C C . GLN A 1 94 ? 2.447 18.950 15.851 1.00 49.56 94 GLN A C 1
ATOM 697 O O . GLN A 1 94 ? 3.013 19.575 14.955 1.00 49.56 94 GLN A O 1
ATOM 702 N N . TYR A 1 95 ? 1.275 19.338 16.364 1.00 49.41 95 TYR A N 1
ATOM 703 C CA . TYR A 1 95 ? 0.529 20.530 15.937 1.00 49.41 95 TYR A CA 1
ATOM 704 C C . TYR A 1 95 ? 0.292 21.550 17.071 1.00 49.41 95 TYR A C 1
ATOM 706 O O . TYR A 1 95 ? -0.416 22.533 16.846 1.00 49.41 95 TYR A O 1
ATOM 714 N N . GLU A 1 96 ? 0.892 21.337 18.248 1.00 40.62 96 GLU A N 1
ATOM 715 C CA . GLU A 1 96 ? 1.113 22.354 19.296 1.00 40.62 96 GLU A CA 1
ATOM 716 C C . GLU A 1 96 ? 2.580 22.803 19.282 1.00 40.62 96 GLU A C 1
ATOM 718 O O . GLU A 1 96 ? 2.822 24.019 19.460 1.00 40.62 96 GLU A O 1
#